Protein AF-A0A6A0A3K1-F1 (afdb_monomer_lite)

pLDDT: mean 78.82, std 15.9, range [40.44, 94.56]

Structure (mmCIF, N/CA/C/O backbone):
data_AF-A0A6A0A3K1-F1
#
_entry.id   AF-A0A6A0A3K1-F1
#
loop_
_atom_site.group_PDB
_atom_site.id
_atom_site.type_symbol
_atom_site.label_atom_id
_atom_site.label_alt_id
_atom_site.label_comp_id
_atom_site.label_asym_id
_atom_site.label_entity_id
_atom_site.label_seq_id
_atom_site.pdbx_PDB_ins_code
_atom_site.Cartn_x
_atom_site.Cartn_y
_atom_site.Cartn_z
_atom_site.occupancy
_atom_site.B_iso_or_equiv
_atom_site.auth_seq_id
_atom_site.auth_comp_id
_atom_site.auth_asym_id
_atom_site.auth_atom_id
_atom_site.pdbx_PDB_model_num
ATOM 1 N N . MET A 1 1 ? -8.632 -3.164 54.929 1.00 40.56 1 MET A N 1
ATOM 2 C CA . MET A 1 1 ? -8.954 -3.200 53.487 1.00 40.56 1 MET A CA 1
ATOM 3 C C . MET A 1 1 ? -7.670 -2.945 52.719 1.00 40.56 1 MET A C 1
ATOM 5 O O . MET A 1 1 ? -7.267 -1.799 52.587 1.00 40.56 1 MET A O 1
ATOM 9 N N . ALA A 1 2 ? -6.967 -4.007 52.325 1.00 41.62 2 ALA A N 1
ATOM 10 C CA . ALA A 1 2 ? -5.780 -3.886 51.486 1.00 41.62 2 ALA A CA 1
ATOM 11 C C . ALA A 1 2 ? -6.248 -3.666 50.043 1.00 41.62 2 ALA A C 1
ATOM 13 O O . ALA A 1 2 ? -6.953 -4.505 49.483 1.00 41.62 2 ALA A O 1
ATOM 14 N N . CYS A 1 3 ? -5.927 -2.502 49.484 1.00 40.44 3 CYS A N 1
ATOM 15 C CA . CYS A 1 3 ? -6.235 -2.166 48.103 1.00 40.44 3 CYS A CA 1
ATOM 16 C C . CYS A 1 3 ? -5.239 -2.912 47.208 1.00 40.44 3 CYS A C 1
ATOM 18 O O . CYS A 1 3 ? -4.093 -2.491 47.059 1.00 40.44 3 CYS A O 1
ATOM 20 N N . ASN A 1 4 ? -5.663 -4.053 46.662 1.00 48.41 4 ASN A N 1
ATOM 21 C CA . ASN A 1 4 ? -4.970 -4.711 45.560 1.00 48.41 4 ASN A CA 1
ATOM 22 C C . ASN A 1 4 ? -5.137 -3.833 44.316 1.00 48.41 4 ASN A C 1
ATOM 24 O O . ASN A 1 4 ? -6.082 -3.993 43.545 1.00 48.41 4 ASN A O 1
ATOM 28 N N . LEU A 1 5 ? -4.207 -2.898 44.124 1.00 49.72 5 LEU A N 1
ATOM 29 C CA . LEU A 1 5 ? -3.944 -2.289 42.827 1.00 49.72 5 LEU A CA 1
ATOM 30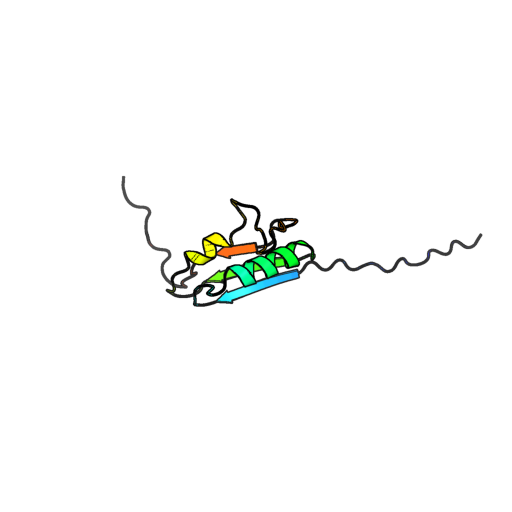 C C . LEU A 1 5 ? -3.294 -3.366 41.959 1.00 49.72 5 LEU A C 1
ATOM 32 O O . LEU A 1 5 ? -2.076 -3.433 41.821 1.00 49.72 5 LEU A O 1
ATOM 36 N N . ALA A 1 6 ? -4.131 -4.263 41.435 1.00 54.34 6 ALA A N 1
ATOM 37 C CA . ALA A 1 6 ? -3.762 -5.136 40.341 1.00 54.34 6 ALA A CA 1
ATOM 38 C C . ALA A 1 6 ? -3.215 -4.234 39.233 1.00 54.34 6 ALA A C 1
ATOM 40 O O . ALA A 1 6 ? -3.953 -3.438 38.650 1.00 54.34 6 ALA A O 1
ATOM 41 N N . GLN A 1 7 ? -1.904 -4.310 39.010 1.00 58.44 7 GLN A N 1
ATOM 42 C CA . GLN A 1 7 ? -1.250 -3.714 37.859 1.00 58.44 7 GLN A CA 1
ATOM 43 C C . GLN A 1 7 ? -1.974 -4.258 36.634 1.00 58.44 7 GLN A C 1
ATOM 45 O O . GLN A 1 7 ? -1.807 -5.424 36.273 1.00 58.44 7 GLN A O 1
ATOM 50 N N . GLN A 1 8 ? -2.840 -3.442 36.036 1.00 59.03 8 GLN A N 1
ATOM 51 C CA . GLN A 1 8 ? -3.361 -3.772 34.726 1.00 59.03 8 GLN A CA 1
ATOM 52 C C . GLN A 1 8 ? -2.146 -3.881 33.805 1.00 59.03 8 GLN A C 1
ATOM 54 O O . GLN A 1 8 ? -1.289 -2.989 33.853 1.00 59.03 8 GLN A O 1
ATOM 59 N N . PRO A 1 9 ? -2.006 -4.969 33.026 1.00 53.50 9 PRO A N 1
ATOM 60 C CA . PRO A 1 9 ? -0.957 -5.035 32.029 1.00 53.50 9 PRO A CA 1
ATOM 61 C C . PRO A 1 9 ? -1.127 -3.793 31.165 1.00 53.50 9 PRO A C 1
ATOM 63 O O . PRO A 1 9 ? -2.196 -3.570 30.599 1.00 53.50 9 PRO A O 1
ATOM 66 N N . HIS A 1 10 ? -0.106 -2.942 31.141 1.00 53.53 10 HIS A N 1
ATOM 67 C CA . HIS A 1 10 ? -0.060 -1.810 30.237 1.00 53.53 10 HIS A CA 1
ATOM 68 C C . HIS A 1 10 ? -0.082 -2.411 28.831 1.00 53.53 10 HIS A C 1
ATOM 70 O O . HIS A 1 10 ? 0.945 -2.887 28.351 1.00 53.53 10 HIS A O 1
ATOM 76 N N . GLN A 1 11 ? -1.272 -2.529 28.234 1.00 61.41 11 GLN A N 1
ATOM 77 C CA . GLN A 1 11 ? -1.415 -3.009 26.871 1.00 61.41 11 GLN A CA 1
ATOM 78 C C . GLN A 1 11 ? -0.695 -1.990 25.999 1.00 61.41 11 GLN A C 1
ATOM 80 O O . GLN A 1 11 ? -1.162 -0.870 25.804 1.00 61.41 11 GLN A O 1
ATOM 85 N N . THR A 1 12 ? 0.498 -2.354 25.550 1.00 64.69 12 THR A N 1
ATOM 86 C CA . THR A 1 12 ? 1.277 -1.556 24.620 1.00 64.69 12 THR A CA 1
ATOM 87 C C . THR A 1 12 ? 0.581 -1.618 23.270 1.00 64.69 12 THR A C 1
ATOM 89 O O . THR A 1 12 ? 0.673 -2.602 22.537 1.00 64.69 12 THR A O 1
ATOM 92 N N . PHE A 1 13 ? -0.165 -0.565 22.950 1.00 75.38 13 PHE A N 1
ATOM 93 C CA . PHE A 1 13 ? -0.711 -0.364 21.616 1.00 75.38 13 PHE A CA 1
ATOM 94 C C . PHE A 1 13 ? 0.420 0.118 20.705 1.00 75.38 13 PHE A C 1
ATOM 96 O O . PHE A 1 13 ? 0.752 1.300 20.678 1.00 75.38 13 PHE A O 1
ATOM 103 N N . ASN A 1 14 ? 1.048 -0.816 19.991 1.00 85.94 14 ASN A N 1
ATOM 104 C CA . ASN A 1 14 ? 2.044 -0.493 18.974 1.00 85.94 14 ASN A CA 1
ATOM 105 C C . ASN A 1 14 ? 1.328 -0.145 17.667 1.00 85.94 14 ASN A C 1
ATOM 107 O O . ASN A 1 14 ? 0.550 -0.951 17.160 1.00 85.94 14 ASN A O 1
ATOM 111 N N . TYR A 1 15 ? 1.617 1.035 17.122 1.00 91.25 15 TYR A N 1
ATOM 112 C CA . TYR A 1 15 ? 1.196 1.423 15.780 1.00 91.25 15 TYR A CA 1
ATOM 113 C C . TYR A 1 15 ? 2.350 1.191 14.804 1.00 91.25 15 TYR A C 1
ATOM 115 O O . TYR A 1 15 ? 3.462 1.665 15.047 1.00 91.25 15 TYR A O 1
ATOM 123 N N . LEU A 1 16 ? 2.109 0.447 13.725 1.00 93.19 16 LEU A N 1
ATOM 124 C CA . LEU A 1 16 ? 3.146 0.081 12.757 1.00 93.19 16 LEU A CA 1
ATOM 125 C C . LEU A 1 16 ? 3.065 0.942 11.497 1.00 93.19 16 LEU A C 1
ATOM 127 O O . LEU A 1 16 ? 1.984 1.196 10.978 1.00 93.19 16 LEU A O 1
ATOM 131 N N . ILE A 1 17 ? 4.220 1.343 10.971 1.00 93.44 17 ILE A N 1
ATOM 132 C CA . ILE A 1 17 ? 4.324 1.957 9.646 1.00 93.44 17 ILE A CA 1
ATOM 133 C C . ILE A 1 17 ? 5.142 1.013 8.773 1.00 93.44 17 ILE A C 1
ATOM 135 O O . ILE A 1 17 ? 6.321 0.779 9.038 1.00 93.44 17 ILE A O 1
ATOM 139 N N . LEU A 1 18 ? 4.504 0.454 7.751 1.00 94.56 18 LEU A N 1
ATOM 140 C CA . LEU A 1 18 ? 5.149 -0.361 6.733 1.00 94.56 18 LEU A CA 1
ATOM 141 C C . LEU A 1 18 ? 5.553 0.543 5.569 1.00 94.56 18 LEU A C 1
ATOM 143 O O . LEU A 1 18 ? 4.687 1.096 4.904 1.00 94.56 18 LEU A O 1
ATOM 147 N N . LEU A 1 19 ? 6.853 0.680 5.312 1.00 93.25 19 LEU A N 1
ATOM 148 C CA . LEU A 1 19 ? 7.371 1.378 4.135 1.00 93.25 19 LEU A CA 1
ATOM 149 C C . LEU A 1 19 ? 7.798 0.354 3.079 1.00 93.25 19 LEU A C 1
ATOM 151 O O . LEU A 1 19 ? 8.692 -0.454 3.324 1.00 93.25 19 LEU A O 1
ATOM 155 N N . ILE A 1 20 ? 7.173 0.411 1.908 1.00 91.50 20 ILE A N 1
ATOM 156 C CA . ILE A 1 20 ? 7.482 -0.403 0.735 1.00 91.50 20 ILE A CA 1
ATOM 157 C C . ILE A 1 20 ? 8.162 0.503 -0.288 1.00 91.50 20 ILE A C 1
ATOM 159 O O . ILE A 1 20 ? 7.587 1.497 -0.725 1.00 91.50 20 ILE A O 1
ATOM 163 N N . LEU A 1 21 ? 9.388 0.149 -0.669 1.00 90.06 21 LEU A N 1
ATOM 164 C CA . LEU A 1 21 ? 10.131 0.804 -1.741 1.00 90.06 21 LEU A CA 1
ATOM 165 C C . LEU A 1 21 ? 10.167 -0.138 -2.938 1.00 90.06 21 LEU A C 1
ATOM 167 O O . LEU A 1 21 ? 10.567 -1.294 -2.799 1.00 90.06 21 LEU A O 1
ATOM 171 N N . THR A 1 22 ? 9.756 0.348 -4.100 1.00 88.25 22 THR A N 1
ATOM 172 C CA . THR A 1 22 ? 9.759 -0.441 -5.334 1.00 88.25 22 THR A CA 1
ATOM 173 C C . THR A 1 22 ? 10.211 0.415 -6.505 1.00 88.25 22 THR A C 1
ATOM 175 O O . THR A 1 22 ? 9.952 1.614 -6.540 1.00 88.25 22 THR A O 1
ATOM 178 N N . ASP A 1 23 ? 10.918 -0.183 -7.456 1.00 86.00 23 ASP A N 1
ATOM 179 C CA . ASP A 1 23 ? 11.365 0.458 -8.690 1.00 86.00 23 ASP A CA 1
ATOM 180 C C . ASP A 1 23 ? 10.461 0.149 -9.892 1.00 86.00 23 ASP A C 1
ATOM 182 O O . ASP A 1 23 ? 10.786 0.506 -11.023 1.00 86.00 23 ASP A O 1
ATOM 186 N N . GLY A 1 24 ? 9.320 -0.502 -9.654 1.00 80.12 24 GLY A N 1
ATOM 187 C CA . GLY A 1 24 ? 8.390 -0.943 -10.685 1.00 80.12 24 GLY A CA 1
ATOM 188 C C . GLY A 1 24 ? 6.927 -0.766 -10.292 1.00 80.12 24 GLY A C 1
ATOM 189 O O . GLY A 1 24 ? 6.588 -0.476 -9.145 1.00 80.12 24 GLY A O 1
ATOM 190 N N . ALA A 1 25 ? 6.045 -0.942 -11.274 1.00 79.06 25 ALA A N 1
ATOM 191 C CA . ALA A 1 25 ? 4.604 -0.906 -11.067 1.00 79.06 25 ALA A CA 1
ATOM 192 C C . ALA A 1 25 ? 4.122 -2.112 -10.247 1.00 79.06 25 ALA A C 1
ATOM 194 O O . ALA A 1 25 ? 4.664 -3.215 -10.354 1.00 79.06 25 ALA A O 1
ATOM 195 N N . ILE A 1 26 ? 3.043 -1.920 -9.488 1.00 81.50 26 ILE A N 1
ATOM 196 C CA . ILE A 1 26 ? 2.328 -3.021 -8.838 1.00 81.50 26 ILE A CA 1
ATOM 197 C C . ILE A 1 26 ? 1.593 -3.811 -9.920 1.00 81.50 26 ILE A C 1
ATOM 199 O O . ILE A 1 26 ? 0.747 -3.260 -10.620 1.00 81.50 26 ILE A O 1
ATOM 203 N N . GLN A 1 27 ? 1.946 -5.088 -10.069 1.00 81.19 27 GLN A N 1
ATOM 204 C CA . GLN A 1 27 ? 1.373 -5.962 -11.098 1.00 81.19 27 GLN A CA 1
ATOM 205 C C . GLN A 1 27 ? 0.012 -6.527 -10.663 1.00 81.19 27 GLN A C 1
ATOM 207 O O . GLN A 1 27 ? -0.942 -6.483 -11.436 1.00 81.19 27 GLN A O 1
ATOM 212 N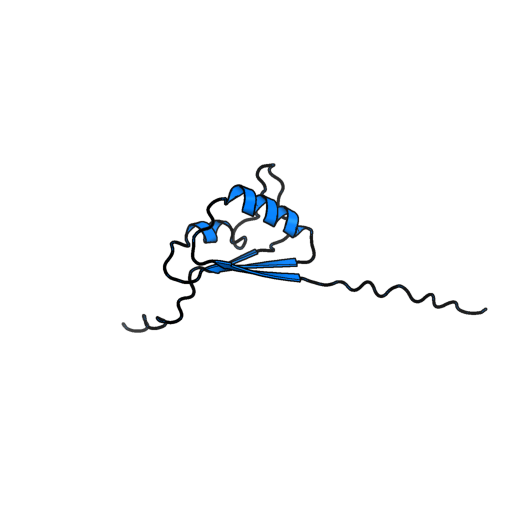 N . ASP A 1 28 ? -0.102 -6.954 -9.403 1.00 88.62 28 ASP A N 1
ATOM 213 C CA . ASP A 1 28 ? -1.293 -7.619 -8.867 1.00 88.62 28 ASP A CA 1
ATOM 214 C C . ASP A 1 28 ? -2.087 -6.674 -7.951 1.00 88.62 28 ASP A C 1
ATOM 216 O O . ASP A 1 28 ? -2.009 -6.715 -6.718 1.00 88.62 28 ASP A O 1
ATOM 220 N N . ILE A 1 29 ? -2.838 -5.761 -8.573 1.00 86.69 29 ILE A N 1
ATOM 221 C CA . ILE A 1 29 ? -3.626 -4.733 -7.870 1.00 86.69 29 ILE A CA 1
ATOM 222 C C . ILE A 1 29 ? -4.726 -5.360 -7.002 1.00 86.69 29 ILE A C 1
ATOM 224 O O . ILE A 1 29 ? -4.975 -4.872 -5.901 1.00 86.69 29 ILE A O 1
ATOM 228 N N . GLU A 1 30 ? -5.377 -6.429 -7.467 1.00 90.44 30 GLU A N 1
ATOM 229 C CA . GLU A 1 30 ? -6.475 -7.091 -6.744 1.00 90.44 30 GLU A CA 1
ATOM 230 C C . GLU A 1 30 ? -5.990 -7.698 -5.423 1.00 90.44 30 GLU A C 1
ATOM 232 O O . GLU A 1 30 ? -6.500 -7.344 -4.359 1.00 90.44 30 GLU A O 1
ATOM 237 N N . ASP A 1 31 ? -4.933 -8.510 -5.474 1.00 92.19 31 ASP A N 1
ATOM 238 C CA . ASP A 1 31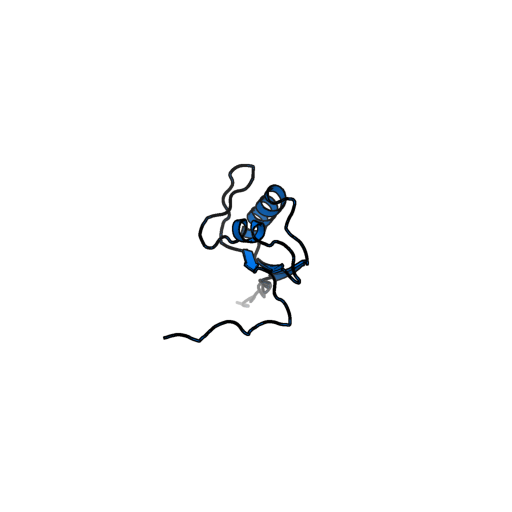 ? -4.331 -9.127 -4.287 1.00 92.19 31 ASP A CA 1
ATOM 239 C C . ASP A 1 31 ? -3.793 -8.070 -3.312 1.00 92.19 31 ASP A C 1
ATOM 241 O O . ASP A 1 31 ? -3.972 -8.171 -2.094 1.00 92.19 31 ASP A O 1
ATOM 245 N N . THR A 1 32 ? -3.175 -7.011 -3.846 1.00 91.12 32 THR A N 1
ATOM 246 C CA . THR A 1 32 ? -2.693 -5.882 -3.040 1.00 91.12 32 THR A CA 1
ATOM 247 C C . THR A 1 32 ? -3.856 -5.169 -2.348 1.00 91.12 32 THR A C 1
ATOM 249 O O . THR A 1 32 ? -3.778 -4.872 -1.157 1.00 91.12 32 THR A O 1
ATOM 252 N N . THR A 1 33 ? -4.962 -4.938 -3.055 1.00 91.50 33 THR A N 1
ATOM 253 C CA . THR A 1 33 ? -6.164 -4.301 -2.498 1.00 91.50 33 THR A CA 1
ATOM 254 C C . THR A 1 33 ? -6.776 -5.158 -1.393 1.00 91.50 33 THR A C 1
ATOM 256 O O . THR A 1 33 ? -7.112 -4.637 -0.329 1.00 91.50 33 THR A O 1
ATOM 259 N N . ASP A 1 34 ? -6.870 -6.472 -1.593 1.00 93.88 34 ASP A N 1
ATOM 260 C CA . ASP A 1 34 ? -7.378 -7.403 -0.584 1.00 93.88 34 ASP A CA 1
ATOM 261 C C . ASP A 1 34 ? -6.516 -7.383 0.683 1.00 93.88 34 ASP A C 1
ATOM 263 O O . ASP A 1 34 ? -7.041 -7.286 1.799 1.00 93.88 34 ASP A O 1
ATOM 267 N N . ALA A 1 35 ? -5.190 -7.391 0.521 1.00 92.94 35 ALA A N 1
ATOM 268 C CA . ALA A 1 35 ? -4.251 -7.277 1.630 1.00 92.94 35 ALA A CA 1
ATOM 269 C C . ALA A 1 35 ? -4.387 -5.935 2.371 1.00 92.94 35 ALA A C 1
ATOM 271 O O . ALA A 1 35 ? -4.399 -5.913 3.605 1.00 92.94 35 ALA A O 1
ATOM 272 N N . LEU A 1 36 ? -4.545 -4.824 1.646 1.00 92.75 36 LEU A N 1
ATOM 273 C CA . LEU A 1 36 ? -4.740 -3.491 2.225 1.00 92.75 36 LEU A CA 1
ATOM 274 C C . LEU A 1 36 ? -6.072 -3.373 2.975 1.00 92.75 36 LEU A C 1
ATOM 276 O O . LEU A 1 36 ? -6.118 -2.815 4.073 1.00 92.75 36 LEU A O 1
ATOM 280 N N . VAL A 1 37 ? -7.151 -3.960 2.450 1.00 94.19 37 VAL A N 1
ATOM 281 C CA . VAL A 1 37 ? -8.441 -4.022 3.152 1.00 94.19 37 VAL A CA 1
ATOM 282 C C . VAL A 1 37 ? -8.307 -4.816 4.451 1.00 94.19 37 VAL A C 1
ATOM 284 O O . VAL A 1 37 ? -8.835 -4.387 5.475 1.00 94.19 37 VAL A O 1
ATOM 287 N N . VAL A 1 38 ? -7.565 -5.925 4.469 1.00 93.19 38 VAL A N 1
ATOM 288 C CA . VAL A 1 38 ? -7.278 -6.659 5.716 1.00 93.19 38 VAL A CA 1
ATOM 289 C C . VAL A 1 38 ? -6.428 -5.816 6.675 1.00 93.19 38 VAL A C 1
ATOM 291 O O . VAL A 1 38 ? -6.755 -5.727 7.861 1.00 93.19 38 VAL A O 1
ATOM 294 N N . ALA A 1 39 ? -5.387 -5.150 6.171 1.00 92.62 39 ALA A N 1
ATOM 295 C CA . ALA A 1 39 ? -4.524 -4.268 6.957 1.00 92.62 39 ALA A CA 1
ATOM 296 C C . ALA A 1 39 ? -5.293 -3.092 7.582 1.00 92.62 39 ALA A C 1
ATOM 298 O O . ALA A 1 39 ? -4.948 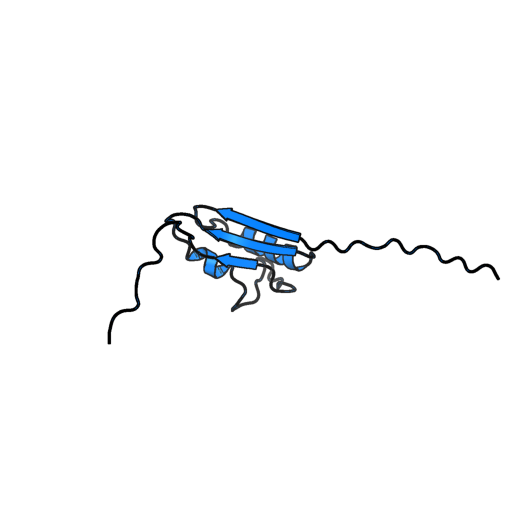-2.653 8.680 1.00 92.62 39 ALA A O 1
ATOM 299 N N . SER A 1 40 ? -6.388 -2.648 6.953 1.00 93.88 40 SER A N 1
ATOM 300 C CA . SER A 1 40 ? -7.253 -1.589 7.487 1.00 93.88 40 SER A CA 1
ATOM 301 C C . SER A 1 40 ? -7.877 -1.908 8.851 1.00 93.88 40 SER A C 1
ATOM 303 O O . SER A 1 40 ? -8.277 -0.992 9.561 1.00 93.88 40 SER A O 1
ATOM 305 N N . TYR A 1 41 ? -7.890 -3.177 9.276 1.00 93.06 41 TYR A N 1
ATOM 306 C CA . TYR A 1 41 ? -8.376 -3.602 10.596 1.00 93.06 41 TYR A CA 1
ATOM 307 C C . TYR A 1 41 ? -7.273 -3.734 11.660 1.00 93.06 41 TYR A C 1
ATOM 309 O O . TYR A 1 41 ? -7.571 -3.946 12.835 1.00 93.06 41 TYR A O 1
ATOM 317 N N . LEU A 1 42 ? -6.000 -3.623 11.278 1.00 92.44 42 LEU A N 1
ATOM 318 C CA . LEU A 1 42 ? -4.843 -3.703 12.179 1.00 92.44 42 LEU A CA 1
ATOM 319 C C . LEU A 1 42 ? -4.372 -2.296 12.547 1.00 92.44 42 LEU A C 1
ATOM 321 O O . LEU A 1 42 ? -4.605 -1.402 11.752 1.00 92.44 42 LEU A O 1
ATOM 325 N N . PRO A 1 43 ? -3.692 -2.044 13.678 1.00 91.81 43 PRO A N 1
ATOM 326 C CA . PRO A 1 43 ? -3.126 -0.728 13.996 1.00 91.81 43 PRO A CA 1
ATOM 327 C C . PRO A 1 43 ? -1.860 -0.444 13.162 1.00 91.81 43 PRO A C 1
ATOM 329 O O . PRO A 1 43 ? -0.738 -0.492 13.668 1.00 91.81 43 PRO A O 1
ATOM 332 N N . MET A 1 44 ? -2.029 -0.196 11.860 1.00 93.88 44 MET A N 1
ATOM 333 C CA . MET A 1 44 ? -0.926 0.087 10.942 1.00 93.88 44 MET A CA 1
ATOM 334 C C . MET A 1 44 ? -1.280 1.058 9.808 1.00 93.88 44 MET A C 1
ATOM 336 O O . MET A 1 44 ? -2.444 1.178 9.423 1.00 93.88 44 MET A O 1
ATOM 340 N N . SER A 1 45 ? -0.243 1.687 9.255 1.00 92.81 45 SER A N 1
ATOM 341 C CA . SER A 1 45 ? -0.245 2.417 7.982 1.00 92.81 45 SER A CA 1
ATOM 342 C C . SER A 1 45 ? 0.773 1.802 7.022 1.00 92.81 45 SER A C 1
ATOM 344 O O . SER A 1 45 ? 1.801 1.275 7.450 1.00 92.81 45 SER A O 1
ATOM 346 N N . VAL A 1 46 ? 0.506 1.902 5.726 1.00 92.88 46 VAL A N 1
ATOM 347 C CA . VAL A 1 46 ? 1.338 1.417 4.627 1.00 92.88 46 VAL A CA 1
ATOM 348 C C . VAL A 1 46 ? 1.708 2.604 3.741 1.00 92.88 46 VAL A C 1
ATOM 350 O O . VAL A 1 46 ? 0.848 3.356 3.300 1.00 92.88 46 VAL A O 1
ATOM 353 N N . LEU A 1 47 ? 2.997 2.779 3.486 1.00 91.62 47 LEU A N 1
ATOM 354 C CA . LEU A 1 47 ? 3.539 3.783 2.581 1.00 91.62 47 LEU A CA 1
ATOM 355 C C . LEU A 1 47 ? 4.203 3.055 1.421 1.00 91.62 47 LEU A C 1
ATOM 357 O O . LEU A 1 47 ? 5.126 2.273 1.645 1.00 91.62 47 LEU A O 1
ATOM 361 N N . ILE A 1 48 ? 3.751 3.310 0.199 1.00 90.88 48 ILE A N 1
ATOM 362 C CA . ILE A 1 48 ? 4.327 2.736 -1.017 1.00 90.88 48 ILE A CA 1
ATOM 363 C C . ILE A 1 48 ? 5.022 3.860 -1.778 1.00 90.88 48 ILE A C 1
ATOM 365 O O . ILE A 1 48 ? 4.404 4.867 -2.116 1.00 90.88 48 ILE A O 1
ATOM 369 N N . VAL A 1 49 ? 6.319 3.704 -2.027 1.00 89.25 49 VAL A N 1
ATOM 370 C CA . VAL A 1 49 ? 7.136 4.708 -2.712 1.00 89.25 49 VAL A CA 1
ATOM 371 C C . VAL A 1 49 ? 7.808 4.076 -3.922 1.00 89.25 49 VAL A C 1
ATOM 373 O O . VAL A 1 49 ? 8.644 3.176 -3.789 1.00 89.25 49 VAL A O 1
ATOM 376 N N . GLY A 1 50 ? 7.451 4.589 -5.098 1.00 89.00 50 GLY A N 1
ATOM 377 C CA . GLY A 1 50 ? 8.153 4.315 -6.343 1.00 89.00 50 GLY A CA 1
ATOM 378 C C . GLY A 1 50 ? 9.529 4.987 -6.382 1.00 89.00 50 GLY A C 1
ATOM 379 O O . GLY A 1 50 ? 9.681 6.131 -5.951 1.00 89.00 50 GLY A O 1
ATOM 380 N N . ILE A 1 51 ? 10.539 4.318 -6.933 1.00 88.75 51 ILE A N 1
ATOM 381 C CA . ILE A 1 51 ? 11.882 4.867 -7.173 1.00 88.75 51 ILE A CA 1
ATOM 382 C C . ILE A 1 51 ? 12.269 4.616 -8.636 1.00 88.75 51 ILE A C 1
ATOM 384 O O . ILE A 1 51 ? 11.947 3.581 -9.201 1.00 88.75 51 ILE A O 1
ATOM 388 N N . GLY A 1 52 ? 12.990 5.546 -9.262 1.00 84.69 52 GLY A N 1
ATOM 389 C CA . GLY A 1 52 ? 13.478 5.377 -10.636 1.00 84.69 52 GLY A CA 1
ATOM 390 C C . GLY A 1 52 ? 12.506 5.898 -11.692 1.00 84.69 52 GLY A C 1
ATOM 391 O O . GLY A 1 52 ? 11.798 6.866 -11.444 1.00 84.69 52 GLY A O 1
ATOM 392 N N . ASP A 1 53 ? 12.506 5.279 -12.873 1.00 81.50 53 ASP A N 1
ATOM 393 C CA . ASP A 1 53 ? 11.832 5.807 -14.072 1.00 81.50 53 ASP A CA 1
ATOM 394 C C . ASP A 1 53 ? 10.688 4.902 -14.573 1.00 81.50 53 ASP A C 1
ATOM 396 O O . ASP A 1 53 ? 10.297 4.968 -15.739 1.00 81.50 53 ASP A O 1
ATOM 400 N N . ALA A 1 54 ? 10.165 4.014 -13.720 1.00 80.06 54 ALA A N 1
ATOM 401 C CA . ALA A 1 54 ? 9.046 3.148 -14.083 1.00 80.06 54 ALA A CA 1
ATOM 402 C C . ALA A 1 54 ? 7.710 3.905 -14.184 1.00 80.06 54 ALA A C 1
ATOM 404 O O . ALA A 1 54 ? 7.565 5.048 -13.748 1.00 80.06 54 ALA A O 1
ATOM 405 N N . ASP A 1 55 ? 6.715 3.244 -14.775 1.00 79.69 55 ASP A N 1
ATOM 406 C CA . ASP A 1 55 ? 5.358 3.769 -14.867 1.00 79.69 55 ASP A CA 1
ATOM 407 C C . ASP A 1 55 ? 4.578 3.487 -13.573 1.00 79.69 55 ASP A C 1
ATOM 409 O O . ASP A 1 55 ? 4.225 2.348 -13.273 1.00 79.69 55 ASP A O 1
ATOM 413 N N . PHE A 1 56 ? 4.309 4.537 -12.798 1.00 81.19 56 PHE A N 1
ATOM 414 C CA . PHE A 1 56 ? 3.621 4.449 -11.507 1.00 81.19 56 PHE A CA 1
ATOM 415 C C . PHE A 1 56 ? 2.133 4.816 -11.580 1.00 81.19 56 PHE A C 1
ATOM 417 O O . PHE A 1 56 ? 1.497 4.962 -10.538 1.00 81.19 56 PHE A O 1
ATOM 424 N N . GLN A 1 57 ? 1.544 4.946 -12.776 1.00 79.56 57 GLN A N 1
ATOM 425 C CA . GLN A 1 57 ? 0.123 5.301 -12.919 1.00 79.56 57 GLN A CA 1
ATOM 426 C C . GLN A 1 57 ? -0.809 4.336 -12.170 1.00 79.56 57 GLN A C 1
ATOM 428 O O . GLN A 1 57 ? -1.776 4.766 -11.546 1.00 79.56 57 GLN A O 1
ATOM 433 N N . SER A 1 58 ? -0.492 3.039 -12.163 1.00 74.94 58 SER A N 1
ATOM 434 C CA . SER A 1 58 ? -1.279 2.027 -11.451 1.00 74.94 58 SER A CA 1
ATOM 435 C C . SER A 1 58 ? -1.254 2.187 -9.927 1.00 74.94 58 SER A C 1
ATOM 437 O O . SER A 1 58 ? -2.175 1.725 -9.261 1.00 74.94 58 SER A O 1
ATOM 439 N N . MET A 1 59 ? -0.242 2.855 -9.359 1.00 75.19 59 MET A N 1
ATOM 440 C CA . MET A 1 59 ? -0.170 3.089 -7.912 1.00 75.19 59 MET A CA 1
ATOM 441 C C . MET A 1 59 ? -1.190 4.122 -7.437 1.00 75.19 59 MET A C 1
ATOM 443 O O . MET A 1 59 ? -1.691 3.993 -6.326 1.00 75.19 59 MET A O 1
ATOM 447 N N . ALA A 1 60 ? -1.581 5.069 -8.294 1.00 77.12 60 ALA A N 1
ATOM 448 C CA . ALA A 1 60 ? -2.628 6.042 -7.980 1.00 77.12 60 ALA A CA 1
ATOM 449 C C . ALA A 1 60 ? -4.004 5.388 -7.754 1.00 77.12 60 ALA A C 1
ATOM 451 O O . ALA A 1 60 ? -4.880 5.982 -7.140 1.00 77.12 60 ALA A O 1
ATOM 452 N N . PHE A 1 61 ? -4.215 4.160 -8.240 1.00 76.06 61 PHE A N 1
ATOM 453 C CA . PHE A 1 61 ? -5.440 3.410 -7.959 1.00 76.06 61 PHE A CA 1
ATOM 454 C C . PHE A 1 61 ? -5.508 2.910 -6.510 1.00 76.06 61 PHE A C 1
ATOM 456 O O . PHE A 1 61 ? -6.597 2.686 -5.986 1.00 76.06 61 PHE A O 1
ATOM 463 N N . LEU A 1 62 ? -4.347 2.698 -5.888 1.00 77.00 62 LEU A N 1
ATOM 464 C CA . LEU A 1 62 ? -4.241 2.207 -4.518 1.00 77.00 62 LEU A CA 1
ATOM 465 C C . LEU A 1 62 ? -4.259 3.339 -3.492 1.00 77.00 62 LEU A C 1
ATOM 467 O O . LEU A 1 62 ? -4.466 3.051 -2.319 1.00 77.00 62 LEU A O 1
ATOM 471 N N . ASP A 1 63 ? -4.066 4.585 -3.924 1.00 77.69 63 ASP A N 1
ATOM 472 C CA . ASP A 1 63 ? -4.278 5.774 -3.097 1.00 77.69 63 ASP A CA 1
ATOM 473 C C . ASP A 1 63 ? -5.763 5.846 -2.716 1.00 77.69 63 ASP A C 1
ATOM 475 O O . ASP A 1 63 ? -6.648 5.894 -3.580 1.00 77.69 63 ASP A O 1
ATOM 479 N N . ALA A 1 64 ? -6.058 5.767 -1.417 1.00 67.38 64 ALA A N 1
ATOM 480 C CA . ALA A 1 64 ? -7.434 5.713 -0.918 1.00 67.38 64 ALA A CA 1
ATOM 481 C C . ALA A 1 64 ? -8.032 7.111 -0.653 1.00 67.38 64 ALA A C 1
ATOM 483 O O . ALA A 1 64 ? -9.147 7.227 -0.138 1.00 67.38 64 ALA A O 1
ATOM 484 N N . ASP A 1 65 ? -7.318 8.156 -1.066 1.00 71.62 65 ASP A N 1
ATOM 485 C CA . ASP A 1 65 ? -7.598 9.580 -0.894 1.00 71.62 65 ASP A CA 1
ATOM 486 C C . ASP A 1 65 ? -8.985 9.958 -1.425 1.00 71.62 65 ASP A C 1
ATOM 488 O O . ASP A 1 65 ? -9.761 10.661 -0.774 1.00 71.62 65 ASP A O 1
ATOM 492 N N . ASP A 1 66 ? -9.314 9.447 -2.614 1.00 65.25 66 ASP A N 1
ATOM 493 C CA . ASP A 1 66 ? -10.546 9.777 -3.325 1.00 65.25 66 ASP A CA 1
ATOM 494 C C . ASP A 1 66 ? -11.637 8.708 -3.153 1.00 65.25 66 ASP A C 1
ATOM 496 O O . ASP A 1 66 ? -12.811 8.958 -3.459 1.00 65.25 66 ASP A O 1
ATOM 500 N N . LYS A 1 67 ? -11.280 7.482 -2.731 1.00 78.44 67 LYS A N 1
ATOM 501 C CA . LYS A 1 67 ? -12.183 6.317 -2.761 1.00 78.44 67 LYS A CA 1
ATOM 502 C C . LYS A 1 67 ? -11.871 5.289 -1.675 1.00 78.44 67 LYS A C 1
ATOM 504 O O . LYS A 1 67 ? -10.741 4.860 -1.491 1.00 78.44 67 LYS A O 1
ATOM 509 N N . VAL A 1 68 ? -12.932 4.771 -1.052 1.00 86.81 68 VAL A N 1
ATOM 510 C CA . VAL A 1 68 ? -12.845 3.619 -0.142 1.00 86.81 68 VAL A CA 1
ATOM 511 C C . VAL A 1 68 ? -12.450 2.368 -0.928 1.00 86.81 68 VAL A C 1
ATOM 513 O O . VAL A 1 68 ? -13.210 1.918 -1.794 1.00 86.81 68 VAL A O 1
ATOM 516 N N . LEU A 1 69 ? -11.299 1.785 -0.588 1.00 87.69 69 LEU A N 1
ATOM 517 C CA . LEU A 1 69 ? -10.848 0.514 -1.148 1.00 87.69 69 LEU A CA 1
ATOM 518 C C . LEU A 1 69 ? -11.830 -0.608 -0.805 1.00 87.69 69 LEU A C 1
ATOM 520 O O . LEU A 1 69 ? -12.368 -0.690 0.304 1.00 87.69 69 LEU A O 1
ATOM 524 N N . ARG A 1 70 ? -12.071 -1.487 -1.777 1.00 91.25 70 ARG A N 1
ATOM 525 C CA . ARG A 1 70 ? -12.941 -2.652 -1.623 1.00 91.25 70 ARG A CA 1
ATOM 526 C C . ARG A 1 70 ? -12.210 -3.892 -2.081 1.00 91.25 70 ARG A C 1
ATOM 528 O O . ARG A 1 70 ? -11.612 -3.883 -3.150 1.00 91.25 70 ARG A O 1
ATOM 535 N N . SER A 1 71 ? -12.312 -4.946 -1.285 1.00 91.75 71 SER A N 1
ATOM 536 C CA . SER A 1 71 ? -11.750 -6.238 -1.644 1.00 91.75 71 SER A CA 1
ATOM 537 C C . SER A 1 71 ? -12.485 -6.840 -2.845 1.00 91.75 71 SER A C 1
ATOM 539 O O . SER A 1 71 ? -13.616 -6.448 -3.153 1.00 91.75 71 SER A O 1
ATOM 541 N N . THR A 1 72 ? -11.901 -7.860 -3.464 1.0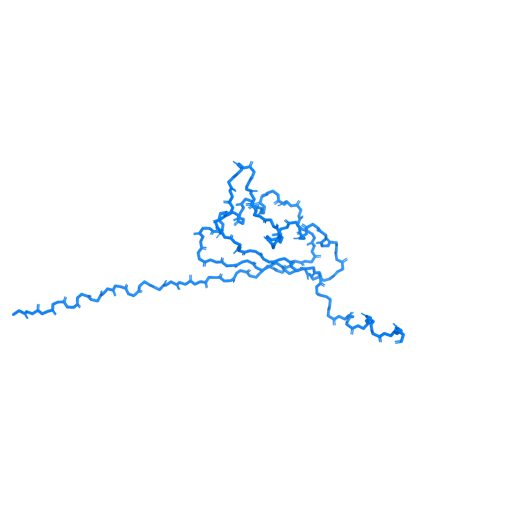0 91.25 72 THR A N 1
ATOM 542 C CA . THR A 1 72 ? -12.513 -8.692 -4.514 1.00 91.25 72 THR A CA 1
ATOM 543 C C . THR A 1 72 ? -13.859 -9.291 -4.079 1.00 91.25 72 THR A C 1
ATOM 545 O O . THR A 1 72 ? -14.780 -9.451 -4.878 1.00 91.25 72 THR A O 1
ATOM 548 N N . LEU A 1 73 ? -14.022 -9.539 -2.775 1.00 92.19 73 LEU A N 1
ATOM 549 C CA . LEU A 1 73 ? -15.263 -10.000 -2.137 1.00 92.19 73 LEU A CA 1
ATOM 550 C C . LEU A 1 73 ? -16.252 -8.865 -1.792 1.00 92.19 73 LEU A C 1
ATOM 552 O O . LEU A 1 73 ? -17.281 -9.106 -1.161 1.00 92.19 73 LEU A O 1
ATOM 556 N N . GLY A 1 74 ? -15.944 -7.620 -2.160 1.00 91.62 74 GLY A N 1
ATOM 557 C CA . GLY A 1 74 ? -16.775 -6.434 -1.942 1.00 91.62 74 GLY A CA 1
ATOM 558 C C . GLY A 1 74 ? -16.674 -5.806 -0.547 1.00 91.62 74 GLY A C 1
ATOM 559 O O . GLY A 1 74 ? -17.405 -4.849 -0.255 1.00 91.62 74 GLY A O 1
ATOM 560 N N . ARG A 1 75 ? -15.781 -6.302 0.322 1.00 93.25 75 ARG A N 1
ATOM 561 C CA . ARG A 1 75 ? -15.613 -5.791 1.690 1.00 93.25 75 ARG A CA 1
ATOM 562 C C . ARG A 1 75 ? -14.912 -4.426 1.658 1.00 93.25 75 ARG A C 1
ATOM 564 O O . ARG A 1 75 ? -13.836 -4.343 1.074 1.00 93.25 75 ARG A O 1
ATOM 571 N N . PRO A 1 76 ? -15.480 -3.366 2.260 1.00 93.19 76 PRO A N 1
ATOM 572 C CA . PRO A 1 76 ? -14.827 -2.060 2.314 1.00 93.19 76 PRO A CA 1
ATOM 573 C C . PRO A 1 76 ? -13.691 -2.040 3.345 1.00 93.19 76 PRO A C 1
ATOM 575 O O . PRO A 1 76 ? -13.764 -2.754 4.351 1.00 93.19 76 PRO A O 1
ATOM 578 N N . SER A 1 77 ? -12.680 -1.199 3.123 1.00 91.88 77 SER A N 1
ATOM 579 C CA . SER A 1 77 ? -11.702 -0.851 4.155 1.00 91.88 77 SER A CA 1
ATOM 580 C C . SER A 1 77 ? -12.376 -0.137 5.336 1.00 91.88 77 SER A C 1
ATOM 582 O O . SER A 1 77 ? -13.371 0.571 5.171 1.00 91.88 77 SER A O 1
ATOM 584 N N . GLU A 1 78 ? -11.864 -0.365 6.548 1.00 92.12 78 GLU A N 1
ATOM 585 C CA . GLU A 1 78 ? -12.388 0.247 7.782 1.00 92.12 78 GLU A CA 1
ATOM 586 C C . GLU A 1 78 ? -11.967 1.715 7.899 1.00 92.12 78 GLU A C 1
ATOM 588 O O . GLU A 1 78 ? -12.744 2.579 8.297 1.00 92.12 78 GLU A O 1
ATOM 593 N N . ARG A 1 79 ? -10.742 1.993 7.457 1.00 90.25 79 ARG A N 1
ATOM 594 C CA . ARG A 1 79 ? -10.154 3.322 7.368 1.00 90.25 79 ARG A CA 1
ATOM 595 C C . ARG A 1 79 ? -9.150 3.361 6.226 1.00 90.25 79 ARG A C 1
ATOM 597 O O . ARG A 1 79 ? -8.736 2.316 5.717 1.00 90.25 79 ARG A O 1
ATOM 604 N N . ASP A 1 80 ? -8.742 4.566 5.873 1.00 90.25 80 ASP A N 1
ATOM 605 C CA . ASP A 1 80 ? -7.591 4.756 5.009 1.00 90.25 80 ASP A CA 1
ATOM 606 C C . ASP A 1 80 ? -6.305 4.347 5.749 1.00 90.25 80 ASP A C 1
ATOM 608 O O . ASP A 1 80 ? -6.054 4.759 6.887 1.00 90.25 80 ASP A O 1
ATOM 612 N N . VAL A 1 81 ? -5.532 3.463 5.124 1.00 91.25 81 VAL A N 1
ATOM 613 C CA . VAL A 1 81 ? -4.277 2.932 5.661 1.00 91.25 81 VAL A CA 1
ATOM 614 C C . VAL A 1 81 ? -3.137 2.974 4.663 1.00 91.25 81 VAL A C 1
ATOM 616 O O . VAL A 1 81 ? -2.050 2.533 5.027 1.00 91.25 81 VAL A O 1
ATOM 619 N N . VAL A 1 82 ? -3.343 3.458 3.440 1.00 91.69 82 VAL A N 1
ATOM 620 C CA . VAL A 1 82 ? -2.340 3.375 2.378 1.00 91.69 82 VAL A CA 1
ATOM 621 C C . VAL A 1 82 ? -2.146 4.726 1.720 1.00 91.69 82 VAL A C 1
ATOM 623 O O . VAL A 1 82 ? -3.105 5.417 1.424 1.00 91.69 82 VAL A O 1
ATOM 626 N N . GLN A 1 83 ? -0.889 5.072 1.476 1.00 90.44 83 GLN A N 1
ATOM 627 C CA . GLN A 1 83 ? -0.528 6.213 0.648 1.00 90.44 83 GLN A CA 1
ATOM 628 C C . GLN A 1 83 ? 0.496 5.753 -0.382 1.00 90.44 83 GLN A C 1
ATOM 630 O O . GLN A 1 83 ? 1.501 5.119 -0.023 1.00 90.44 83 GLN A O 1
ATOM 635 N N . ALA A 1 84 ? 0.252 6.069 -1.649 1.00 86.69 84 ALA A N 1
ATOM 636 C CA . ALA A 1 84 ? 1.083 5.631 -2.757 1.00 86.69 84 ALA A CA 1
ATOM 637 C C . ALA A 1 84 ? 1.664 6.829 -3.518 1.00 86.69 84 ALA A C 1
ATOM 639 O O . ALA A 1 84 ? 0.969 7.565 -4.207 1.00 86.69 84 ALA A O 1
ATOM 640 N N . SER A 1 85 ? 2.981 7.012 -3.426 1.00 84.69 85 SER A N 1
ATOM 641 C CA . SER A 1 85 ? 3.687 8.054 -4.174 1.00 84.69 85 SER A CA 1
ATOM 642 C C . SER A 1 85 ? 4.328 7.484 -5.434 1.00 84.69 85 SER A C 1
ATOM 644 O O . SER A 1 85 ? 4.979 6.436 -5.401 1.00 84.69 85 SER A O 1
ATOM 646 N N . GLY A 1 86 ? 4.229 8.244 -6.527 1.00 81.69 86 GLY A N 1
ATOM 647 C CA . GLY A 1 86 ? 4.999 8.003 -7.744 1.00 81.69 86 GLY A CA 1
ATOM 648 C C . GLY A 1 86 ? 6.510 8.161 -7.538 1.00 81.69 86 GLY A C 1
ATOM 649 O O . GLY A 1 86 ? 6.979 8.494 -6.444 1.00 81.69 86 GLY A O 1
ATOM 650 N N . ALA A 1 87 ? 7.257 7.927 -8.620 1.00 78.06 87 ALA A N 1
ATOM 651 C CA . ALA A 1 87 ? 8.712 7.856 -8.605 1.00 78.06 87 ALA A CA 1
ATOM 652 C C . ALA A 1 87 ? 9.392 9.055 -7.944 1.00 78.06 87 ALA A C 1
ATOM 654 O O . ALA A 1 87 ? 9.286 10.195 -8.403 1.00 78.06 87 ALA A O 1
ATOM 655 N N . VAL A 1 88 ? 10.191 8.771 -6.921 1.00 74.00 88 VAL A N 1
ATOM 656 C CA . VAL A 1 88 ? 11.127 9.731 -6.351 1.00 74.00 88 VAL A CA 1
ATOM 657 C C . VAL A 1 88 ? 12.485 9.520 -7.018 1.00 74.00 88 VAL A C 1
ATOM 659 O O . VAL A 1 88 ? 13.258 8.640 -6.643 1.00 74.00 88 VAL A O 1
ATOM 662 N N . SER A 1 89 ? 12.782 10.330 -8.036 1.00 69.38 89 SER A N 1
ATOM 663 C CA . SER A 1 89 ? 14.123 10.408 -8.624 1.00 69.38 89 SER A CA 1
ATOM 664 C C . SER A 1 89 ? 14.990 11.390 -7.835 1.00 69.38 89 SER A C 1
ATOM 666 O O . SER A 1 89 ? 14.594 12.527 -7.569 1.00 69.38 89 SER A O 1
ATOM 668 N N . ALA A 1 90 ? 16.213 10.971 -7.496 1.00 63.97 90 ALA A N 1
ATOM 669 C CA . ALA A 1 90 ? 17.203 11.794 -6.796 1.00 63.97 90 ALA A CA 1
ATOM 670 C C . ALA A 1 90 ? 17.756 12.963 -7.644 1.00 63.97 90 ALA A C 1
ATOM 672 O O . ALA A 1 90 ? 18.615 13.712 -7.179 1.00 63.97 90 ALA A O 1
ATOM 673 N N . GLY A 1 91 ? 17.270 13.160 -8.874 1.00 61.12 91 GLY A N 1
ATOM 674 C CA . GLY A 1 91 ? 17.727 14.234 -9.744 1.00 61.12 91 GLY A CA 1
ATOM 675 C C . GLY A 1 91 ? 16.710 14.630 -10.805 1.00 61.12 91 GLY A C 1
ATOM 676 O O . GLY A 1 91 ? 16.850 14.224 -11.945 1.00 61.12 91 GLY A O 1
ATOM 677 N N . SER A 1 92 ? 15.729 15.463 -10.442 1.00 51.97 92 SER A N 1
ATOM 678 C CA . SER A 1 92 ? 15.245 16.597 -11.256 1.00 51.97 92 SER A CA 1
ATOM 679 C C . SER A 1 92 ? 14.085 17.312 -10.544 1.00 51.97 92 SER A C 1
ATOM 681 O O . SER A 1 92 ? 12.936 17.272 -10.970 1.00 51.97 92 SER A O 1
ATOM 683 N N . GLN A 1 93 ? 14.379 18.034 -9.457 1.00 56.66 93 GLN A N 1
ATOM 684 C CA . GLN A 1 93 ? 13.568 19.202 -9.087 1.00 56.66 93 GLN A CA 1
ATOM 685 C C . GLN A 1 93 ? 14.137 20.441 -9.793 1.00 56.66 93 GLN A C 1
ATOM 687 O O . GLN A 1 93 ? 14.738 21.305 -9.161 1.00 56.66 93 GLN A O 1
ATOM 692 N N . ARG A 1 94 ? 13.983 20.530 -11.120 1.00 61.34 94 ARG A N 1
ATOM 693 C CA . ARG A 1 94 ? 14.087 21.796 -11.872 1.00 61.34 94 ARG A CA 1
ATOM 694 C C . ARG A 1 94 ? 13.208 21.769 -13.128 1.00 61.34 94 ARG A C 1
ATOM 696 O O . ARG A 1 94 ?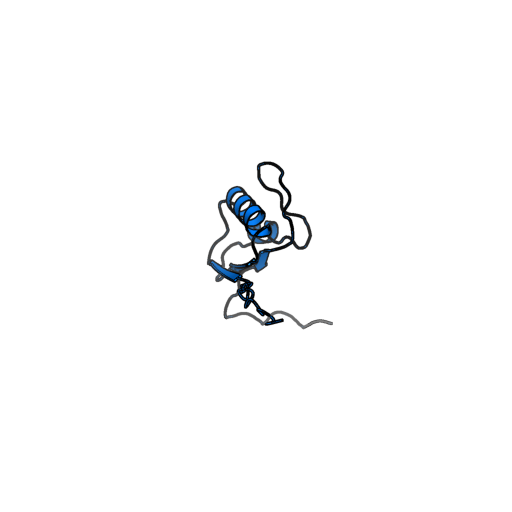 13.711 21.673 -14.238 1.00 61.34 94 ARG A O 1
ATOM 703 N N . GLN A 1 95 ? 11.902 21.928 -12.945 1.00 53.47 95 GLN A N 1
ATOM 704 C CA . GLN A 1 95 ? 10.955 22.495 -13.922 1.00 53.47 95 GLN A CA 1
ATOM 705 C C . GLN A 1 95 ? 9.628 22.718 -13.173 1.00 53.47 95 GLN A C 1
ATOM 707 O O . GLN A 1 95 ? 9.178 21.817 -12.486 1.00 53.47 95 GLN A O 1
ATOM 712 N N . ALA A 1 96 ? 8.946 23.861 -13.170 1.00 46.66 96 ALA A N 1
ATOM 713 C CA . ALA A 1 96 ? 9.161 25.149 -13.804 1.00 46.66 96 ALA A CA 1
ATOM 714 C C . ALA A 1 96 ? 8.436 26.224 -12.961 1.00 46.66 96 ALA A C 1
ATOM 716 O O . ALA A 1 96 ? 7.246 26.107 -12.682 1.00 46.66 96 ALA A O 1
ATOM 717 N N . ARG A 1 97 ? 9.139 27.294 -12.575 1.00 51.03 97 ARG A N 1
ATOM 718 C CA . ARG A 1 97 ? 8.530 28.617 -12.365 1.00 51.03 97 ARG A CA 1
ATOM 719 C C . ARG A 1 97 ? 9.199 29.554 -13.363 1.00 51.03 97 ARG A C 1
ATOM 721 O O . ARG A 1 97 ? 10.343 29.948 -13.153 1.00 51.03 97 ARG A O 1
ATOM 728 N N . GLY A 1 98 ? 8.505 29.840 -14.460 1.00 46.88 98 GLY A N 1
ATOM 729 C CA . GLY A 1 98 ? 8.916 30.800 -15.481 1.00 46.88 98 GLY A CA 1
ATOM 730 C C . GLY A 1 98 ? 7.815 31.023 -16.522 1.00 46.88 98 GLY A C 1
ATOM 731 O O . GLY A 1 98 ? 7.528 30.104 -17.282 1.00 46.88 98 GLY A O 1
ATOM 732 N N . GLY A 1 99 ? 7.267 32.247 -16.538 1.00 55.59 99 GLY A N 1
ATOM 733 C CA . GLY A 1 99 ? 6.285 32.806 -17.485 1.00 55.59 99 GLY A CA 1
ATOM 734 C C . GLY A 1 99 ? 4.884 32.902 -16.866 1.00 55.59 99 GLY A C 1
ATOM 735 O O . GLY A 1 99 ? 4.320 31.865 -16.544 1.00 55.59 99 GLY A O 1
ATOM 736 N N . GLU A 1 100 ? 4.279 34.064 -16.609 1.00 44.03 100 GLU A N 1
ATOM 737 C CA . GLU A 1 100 ? 4.435 35.424 -17.177 1.00 44.03 100 GLU A CA 1
ATOM 738 C C . GLU A 1 100 ? 4.792 36.513 -16.149 1.00 44.03 100 GLU A C 1
ATOM 740 O O . GLU A 1 100 ? 4.456 36.358 -14.952 1.00 44.03 100 GLU A O 1
#

Foldseek 3Di:
DDDPPPPDPPPPQDAEEAEAEDQEEDPCLQVVLQVQLVCLVHRYAYEYEHEDDYDHPNQVVVACPPHFGAHPVRHTRPDHRYDYDYYDYPDDPDDDDDDD

Sequence (100 aa):
MACNLAQQPHQTFNYLILLILTDGAIQDIEDTTDALVVASYLPMSVLIVGIGDADFQSMAFLDADDKVLRSTLGRPSERDVVQASGAVSAGSQRQARGGE

Secondary structure (DSSP, 8-state):
-------------PPEEEEEEESS--S-HHHHHHHHHHHTTSSEEEEEEEESSS--GGGGGT--SSS--B-TT-PBPSS--EEEEEEE-SS---------

Radius of gyration: 20.09 Å; chains: 1; bounding box: 34×45×71 Å

InterPro domains:
  IPR010734 Copine, C-terminal [PF07002] (4-83)
  IPR036465 von Willebrand factor A-like domain superfamily [SSF53300] (15-64)
  IPR045052 Copine [PTHR10857] (4-83)

Organism: Haematococcus lacustris (NCBI:txid44745)